Protein AF-A0A1V5A1G2-F1 (afdb_monomer_lite)

Foldseek 3Di:
DPPVLVVVLVVLCVVLVVVLVVLQVVLVVCVVVVNNPSSVVSVVVSVVSVVVNVVSVVVVVD

pLDDT: mean 86.74, std 9.18, range [52.0, 94.19]

Secondary structure (DSSP, 8-state):
--HHHHHHHHHHHHHHHHHHHHHHHHHHHHHHTT-HHHHHHHHHHHHHHHHHHHHHHHHTT-

Sequence (62 aa):
MNTSHMMILIFAVFLLVPLGFFFLVISLGNFMYGDSIAGLVFLVIFMACSGAVYFLLKKYRE

Radius of gyration: 14.53 Å; chains: 1; bounding box: 37×12×38 Å

Structure (mmCIF, N/CA/C/O backbone):
data_AF-A0A1V5A1G2-F1
#
_entry.id   AF-A0A1V5A1G2-F1
#
loop_
_atom_site.group_PDB
_atom_site.id
_atom_site.type_symbol
_atom_site.label_atom_id
_atom_site.label_alt_id
_atom_site.label_comp_id
_atom_site.label_asym_id
_atom_site.label_entity_id
_atom_site.label_seq_id
_atom_site.pdbx_PDB_ins_code
_atom_site.Cartn_x
_atom_site.Cartn_y
_atom_site.Cartn_z
_atom_site.occupancy
_atom_site.B_iso_or_equiv
_atom_site.auth_seq_id
_atom_site.auth_comp_id
_atom_site.auth_asym_id
_atom_site.auth_atom_id
_atom_site.pdbx_PDB_model_num
ATOM 1 N N . MET A 1 1 ? -25.885 5.604 18.526 1.00 52.00 1 MET A N 1
ATOM 2 C CA . MET A 1 1 ? -24.617 6.272 18.160 1.00 52.00 1 MET A CA 1
ATOM 3 C C . MET A 1 1 ? -23.572 5.344 17.516 1.00 52.00 1 MET A C 1
ATOM 5 O O . MET A 1 1 ? -22.557 5.863 17.090 1.00 52.00 1 MET A O 1
ATOM 9 N N . ASN A 1 2 ? -23.810 4.033 17.324 1.00 61.25 2 ASN A N 1
ATOM 10 C CA . ASN A 1 2 ? -22.810 3.125 16.714 1.00 61.25 2 ASN A CA 1
ATOM 11 C C . ASN A 1 2 ? -22.885 2.988 15.180 1.00 61.25 2 ASN A C 1
ATOM 13 O O . ASN A 1 2 ? -21.884 2.666 14.545 1.00 61.25 2 ASN A O 1
ATOM 17 N N . THR A 1 3 ? -24.043 3.230 14.561 1.00 64.31 3 THR A N 1
ATOM 18 C CA . THR A 1 3 ? -24.270 2.917 13.138 1.00 64.31 3 THR A CA 1
ATOM 19 C C . THR A 1 3 ? -23.472 3.812 12.188 1.00 64.31 3 THR A C 1
ATOM 21 O O . THR A 1 3 ? -22.896 3.322 11.220 1.00 64.31 3 THR A O 1
ATOM 24 N N . SER A 1 4 ? -23.375 5.111 12.4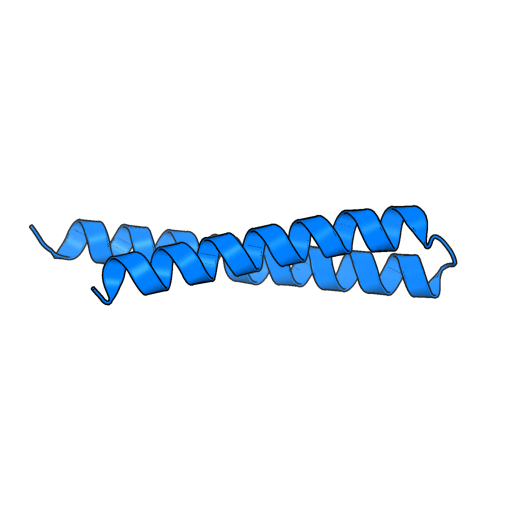83 1.00 71.00 4 SER A N 1
ATOM 25 C CA . SER A 1 4 ? -22.672 6.077 11.626 1.00 71.00 4 SER A CA 1
ATOM 26 C C . SER A 1 4 ? -21.168 5.805 11.548 1.00 71.00 4 SER A C 1
ATOM 28 O O . SER A 1 4 ? -20.575 5.907 10.479 1.00 71.00 4 SER A O 1
ATOM 30 N N . HIS A 1 5 ? -20.553 5.397 12.660 1.00 69.62 5 HIS A N 1
ATOM 31 C CA . HIS A 1 5 ? -19.135 5.042 12.715 1.00 69.62 5 HIS A CA 1
ATOM 32 C C . HIS A 1 5 ? -18.847 3.771 11.896 1.00 69.62 5 HIS A C 1
ATOM 34 O O . HIS A 1 5 ? -17.911 3.757 11.098 1.00 69.62 5 HIS A O 1
ATOM 40 N N . MET A 1 6 ? -19.691 2.738 12.011 1.00 76.69 6 MET A N 1
ATOM 41 C CA . MET A 1 6 ? -19.579 1.527 11.185 1.00 76.69 6 MET A CA 1
ATOM 42 C C . MET A 1 6 ? -19.744 1.817 9.686 1.00 76.69 6 MET A C 1
ATOM 44 O O . MET A 1 6 ? -18.973 1.296 8.883 1.00 76.69 6 MET A O 1
ATOM 48 N N . MET A 1 7 ? -20.694 2.675 9.296 1.00 79.56 7 MET A N 1
ATOM 49 C CA . MET A 1 7 ? -20.864 3.067 7.889 1.00 79.56 7 MET A CA 1
ATOM 50 C C . MET A 1 7 ? -19.633 3.790 7.331 1.00 79.56 7 MET A C 1
ATOM 52 O O . MET A 1 7 ? -19.219 3.502 6.210 1.00 79.56 7 MET A O 1
ATOM 56 N N . ILE A 1 8 ? -19.017 4.687 8.109 1.00 83.56 8 ILE A N 1
ATOM 57 C CA . ILE A 1 8 ? -17.801 5.406 7.699 1.00 83.56 8 ILE A CA 1
ATOM 58 C C . ILE A 1 8 ? -16.620 4.444 7.534 1.00 83.56 8 ILE A C 1
ATOM 60 O O . ILE A 1 8 ? -15.876 4.565 6.564 1.00 83.56 8 ILE A O 1
ATOM 64 N N . LEU A 1 9 ? -16.459 3.473 8.440 1.00 82.62 9 LEU A N 1
ATOM 65 C CA . LEU A 1 9 ? -15.422 2.447 8.320 1.00 82.62 9 LEU A CA 1
ATOM 66 C C . LEU A 1 9 ? -15.593 1.641 7.029 1.00 82.62 9 LEU A C 1
ATOM 68 O O . LEU A 1 9 ? -14.642 1.509 6.262 1.00 82.62 9 LEU A O 1
ATOM 72 N N . ILE A 1 10 ? -16.800 1.126 6.784 1.00 85.12 10 ILE A N 1
ATOM 73 C CA . ILE A 1 10 ? -17.099 0.327 5.590 1.00 85.12 10 ILE A CA 1
ATOM 74 C C . ILE A 1 10 ? -16.826 1.149 4.330 1.00 85.12 10 ILE A C 1
ATOM 76 O O . ILE A 1 10 ? -16.170 0.658 3.417 1.00 85.12 10 ILE A O 1
ATOM 80 N N . PHE A 1 11 ? -17.257 2.409 4.301 1.00 86.69 11 PHE A N 1
ATOM 81 C CA . PHE A 1 11 ? -17.017 3.310 3.178 1.00 86.69 11 PHE A CA 1
ATOM 82 C C . PHE A 1 11 ? -15.522 3.584 2.949 1.00 86.69 11 PHE A C 1
ATOM 84 O O . PHE A 1 11 ? -15.045 3.510 1.818 1.00 86.69 11 PHE A O 1
ATOM 91 N N . ALA A 1 12 ? -14.761 3.844 4.015 1.00 85.31 12 ALA A N 1
ATOM 92 C CA . ALA A 1 12 ? -13.324 4.084 3.927 1.00 85.31 12 ALA A CA 1
ATOM 93 C C . ALA A 1 12 ? -12.568 2.843 3.430 1.00 85.31 12 ALA A C 1
ATOM 95 O O . ALA A 1 12 ? -11.737 2.954 2.532 1.00 85.31 12 ALA A O 1
ATOM 96 N N . VAL A 1 13 ? -12.886 1.657 3.958 1.00 87.12 13 VAL A N 1
ATOM 97 C CA . VAL A 1 13 ? -12.296 0.387 3.507 1.00 87.12 13 VAL A CA 1
ATOM 98 C C . VAL A 1 13 ? -12.675 0.108 2.051 1.00 87.12 13 VAL A C 1
ATOM 100 O O . VAL A 1 13 ? -11.812 -0.261 1.256 1.00 87.12 13 VAL A O 1
ATOM 103 N N . PHE A 1 14 ? -13.932 0.347 1.677 1.00 88.56 14 PHE A N 1
ATOM 104 C CA . PHE A 1 14 ? -14.415 0.158 0.312 1.00 88.56 14 PHE A CA 1
ATOM 105 C C . PHE A 1 14 ? -13.736 1.085 -0.699 1.00 88.56 14 PHE A C 1
ATOM 107 O O . PHE A 1 14 ? -13.580 0.693 -1.846 1.00 88.56 14 PHE A O 1
ATOM 114 N N . LEU A 1 15 ? -13.302 2.283 -0.303 1.00 89.81 15 LEU A N 1
ATOM 115 C CA . LEU A 1 15 ? -12.505 3.165 -1.162 1.00 89.81 15 LEU A CA 1
ATOM 116 C C . LEU A 1 15 ? -11.023 2.776 -1.182 1.00 89.81 15 LEU A C 1
ATOM 118 O O . LEU A 1 15 ? -10.421 2.690 -2.249 1.00 89.81 15 LEU A O 1
ATOM 122 N N . LEU A 1 16 ? -10.428 2.536 -0.013 1.00 89.69 16 LEU A N 1
ATOM 123 C CA . LEU A 1 16 ? -8.987 2.316 0.131 1.00 89.69 16 LEU A CA 1
ATOM 124 C C . LEU A 1 16 ? -8.514 0.991 -0.474 1.00 89.69 16 LEU A C 1
ATOM 126 O O . LEU A 1 16 ? -7.425 0.943 -1.042 1.00 89.69 16 LEU A O 1
ATOM 130 N N . VAL A 1 17 ? -9.305 -0.079 -0.366 1.00 89.38 17 VAL A N 1
ATOM 131 C CA . VAL A 1 17 ? -8.938 -1.407 -0.884 1.00 89.38 17 VAL A CA 1
ATOM 132 C C . VAL A 1 17 ? -8.812 -1.427 -2.415 1.00 89.38 17 VAL A C 1
ATOM 134 O O . VAL A 1 17 ? -7.739 -1.798 -2.897 1.00 89.38 17 VAL A O 1
ATOM 137 N N . PRO A 1 18 ? -9.823 -1.020 -3.210 1.00 92.75 18 PRO A N 1
ATOM 138 C CA . PRO A 1 18 ? -9.688 -0.991 -4.663 1.00 92.75 18 PRO A CA 1
ATOM 139 C C . PRO A 1 18 ? -8.640 0.025 -5.113 1.00 92.75 18 PRO A C 1
ATOM 141 O O . PRO A 1 18 ? -7.884 -0.269 -6.034 1.00 92.75 18 PRO A O 1
ATOM 144 N N . LEU A 1 19 ? -8.528 1.177 -4.439 1.00 92.19 19 LEU A N 1
ATOM 145 C CA . LEU A 1 19 ? -7.494 2.165 -4.745 1.00 92.19 19 LEU A CA 1
ATOM 146 C C . LEU A 1 19 ? -6.085 1.582 -4.541 1.00 92.19 19 LEU A C 1
ATOM 148 O O . LEU A 1 19 ? -5.231 1.694 -5.417 1.00 92.19 19 LEU A O 1
ATOM 152 N N . GLY A 1 20 ? -5.860 0.893 -3.419 1.00 91.94 20 GLY A N 1
ATOM 153 C CA . GLY A 1 20 ? -4.617 0.177 -3.151 1.00 91.94 20 GLY A CA 1
ATOM 154 C C . GLY A 1 20 ? -4.332 -0.888 -4.210 1.00 91.94 20 GLY A C 1
ATOM 155 O O . GLY A 1 20 ? -3.225 -0.944 -4.741 1.00 91.94 20 GLY A O 1
ATOM 156 N N . PHE A 1 21 ? -5.333 -1.690 -4.578 1.00 92.31 21 PHE A N 1
ATOM 157 C CA . PHE A 1 21 ? -5.181 -2.705 -5.621 1.00 92.31 21 PHE A CA 1
ATOM 158 C C . PHE A 1 21 ? -4.776 -2.097 -6.973 1.00 92.31 21 PHE A C 1
ATOM 160 O O . PHE A 1 21 ? -3.867 -2.607 -7.625 1.00 92.31 21 PHE A O 1
ATOM 167 N N . PHE A 1 22 ? -5.374 -0.968 -7.364 1.00 93.06 22 PHE A N 1
ATOM 168 C CA . PHE A 1 22 ? -4.975 -0.232 -8.566 1.00 93.06 22 PHE A CA 1
ATOM 169 C C . PHE A 1 22 ? -3.502 0.189 -8.523 1.00 93.06 22 PHE A C 1
ATOM 171 O O . PHE A 1 22 ? -2.773 -0.042 -9.487 1.00 93.06 22 PHE A O 1
ATOM 178 N N . PHE A 1 23 ? -3.036 0.750 -7.404 1.00 91.75 23 PHE A N 1
ATOM 179 C CA . PHE A 1 23 ? -1.629 1.133 -7.257 1.00 91.75 23 PHE A CA 1
ATOM 180 C C . PHE A 1 23 ? -0.674 -0.061 -7.303 1.00 91.75 23 PHE A C 1
ATOM 182 O O . PHE A 1 23 ? 0.408 0.055 -7.877 1.00 91.75 23 PHE A O 1
ATOM 189 N N . LEU A 1 24 ? -1.074 -1.216 -6.766 1.00 92.50 24 LEU A N 1
ATOM 190 C CA . LEU A 1 24 ? -0.290 -2.447 -6.864 1.00 92.50 24 LEU A CA 1
ATOM 191 C C . LEU A 1 24 ? -0.149 -2.910 -8.321 1.00 92.50 24 LEU A C 1
ATOM 193 O O . LEU A 1 24 ? 0.951 -3.247 -8.753 1.00 92.50 24 LEU A O 1
ATOM 197 N N . VAL A 1 25 ? -1.241 -2.890 -9.091 1.00 94.19 25 VAL A N 1
ATOM 198 C CA . VAL A 1 25 ? -1.220 -3.254 -10.518 1.00 94.19 25 VAL A CA 1
ATOM 199 C C . VAL A 1 25 ? -0.331 -2.297 -11.316 1.00 94.19 25 VAL A C 1
ATOM 201 O O . VAL A 1 25 ? 0.479 -2.752 -12.121 1.00 94.19 25 VAL A O 1
ATOM 204 N N . ILE A 1 26 ? -0.426 -0.988 -11.065 1.00 92.75 26 ILE A N 1
ATOM 205 C CA . ILE A 1 26 ? 0.423 0.025 -11.716 1.00 92.75 26 ILE A CA 1
ATOM 206 C C . ILE A 1 26 ? 1.898 -0.188 -11.348 1.00 92.75 26 ILE A C 1
ATOM 208 O O . ILE A 1 26 ? 2.764 -0.141 -12.219 1.00 92.75 26 ILE A O 1
ATOM 212 N N . SER A 1 27 ? 2.188 -0.471 -10.075 1.00 93.75 27 SER A N 1
ATOM 213 C CA . SER A 1 27 ? 3.541 -0.771 -9.600 1.00 93.75 27 SER A CA 1
ATOM 214 C C . SER A 1 27 ? 4.145 -1.975 -10.328 1.00 93.75 27 SER A C 1
ATOM 216 O O . SER A 1 27 ? 5.237 -1.869 -10.887 1.00 93.75 27 SER A O 1
ATOM 218 N N . LEU A 1 28 ? 3.412 -3.093 -10.385 1.00 93.25 28 LEU A N 1
ATOM 219 C CA . LEU A 1 28 ? 3.832 -4.304 -11.096 1.00 93.25 28 LEU A CA 1
ATOM 220 C C . LEU A 1 28 ? 4.018 -4.047 -12.593 1.00 93.25 28 LEU A C 1
ATOM 222 O O . LEU A 1 28 ? 5.013 -4.490 -13.162 1.00 93.25 28 LEU A O 1
ATOM 226 N N . GLY A 1 29 ? 3.108 -3.291 -13.212 1.00 93.38 29 GLY A N 1
ATOM 227 C CA . GLY A 1 29 ? 3.240 -2.860 -14.600 1.00 93.38 29 GLY A CA 1
ATOM 228 C C . GLY A 1 29 ? 4.559 -2.127 -14.834 1.00 93.38 29 GLY A C 1
ATOM 229 O O . GLY A 1 29 ? 5.333 -2.523 -15.701 1.00 93.38 29 GLY A O 1
ATOM 230 N N . ASN A 1 30 ? 4.875 -1.125 -14.015 1.00 93.62 30 ASN A N 1
ATOM 231 C CA . ASN A 1 30 ? 6.108 -0.351 -14.170 1.00 93.62 30 ASN A CA 1
ATOM 232 C C . ASN A 1 30 ? 7.374 -1.193 -13.976 1.00 93.62 30 ASN A C 1
ATOM 234 O O . ASN A 1 30 ? 8.324 -1.034 -14.743 1.00 93.62 30 ASN A O 1
ATOM 238 N N . PHE A 1 31 ? 7.373 -2.146 -13.037 1.00 91.75 31 PHE A N 1
ATOM 239 C CA . PHE A 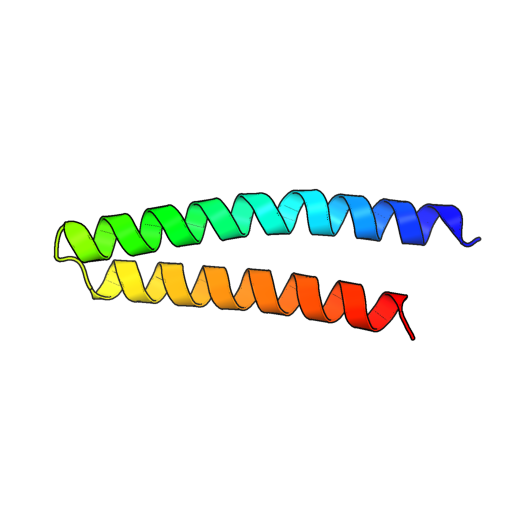1 31 ? 8.471 -3.108 -12.918 1.00 91.75 31 PHE A CA 1
ATOM 240 C C . PHE A 1 31 ? 8.631 -3.971 -14.177 1.00 91.75 31 PHE A C 1
ATOM 242 O O . PHE A 1 31 ? 9.759 -4.205 -14.608 1.00 91.75 31 PHE A O 1
ATOM 249 N N . MET A 1 32 ? 7.532 -4.411 -14.800 1.00 92.19 32 MET A N 1
ATOM 250 C CA . MET A 1 32 ? 7.579 -5.189 -16.046 1.00 92.19 32 MET A CA 1
ATOM 251 C C . MET A 1 32 ? 8.089 -4.376 -17.244 1.00 92.19 32 MET A C 1
ATOM 253 O O . MET A 1 32 ? 8.755 -4.939 -18.110 1.00 92.19 32 MET A O 1
ATOM 257 N N . TYR A 1 33 ? 7.820 -3.068 -17.289 1.00 93.12 33 TYR A N 1
ATOM 258 C CA . TYR A 1 33 ? 8.321 -2.162 -18.333 1.00 93.12 33 TYR A CA 1
ATOM 259 C C . TYR A 1 33 ? 9.737 -1.619 -18.060 1.00 93.12 33 TYR A C 1
ATOM 261 O O . TYR A 1 33 ? 10.261 -0.856 -18.869 1.00 93.12 33 TYR A O 1
ATOM 269 N N . GLY A 1 34 ? 10.378 -2.026 -16.957 1.00 91.12 34 GLY A N 1
ATOM 270 C CA . GLY A 1 34 ? 11.752 -1.644 -16.618 1.00 91.12 34 GLY A CA 1
ATOM 271 C C . GLY A 1 34 ? 11.896 -0.302 -15.891 1.00 91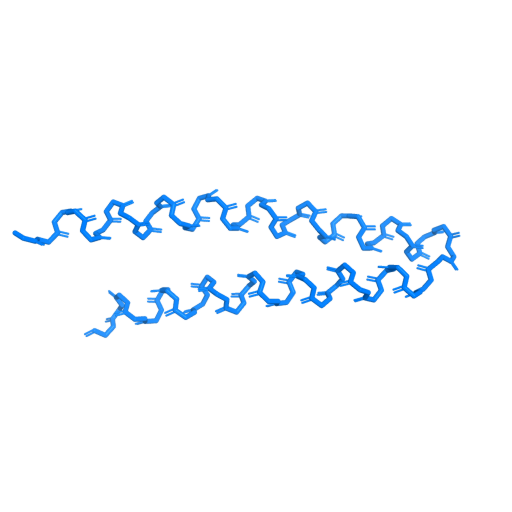.12 34 GLY A C 1
ATOM 272 O O . GLY A 1 34 ? 13.022 0.133 -15.654 1.00 91.12 34 GLY A O 1
ATOM 273 N N . ASP A 1 35 ? 10.793 0.339 -15.494 1.00 90.88 35 ASP A N 1
ATOM 274 C CA . ASP A 1 35 ? 10.812 1.550 -14.667 1.00 90.88 35 ASP A CA 1
ATOM 275 C C . ASP A 1 35 ? 10.686 1.195 -13.177 1.00 90.88 35 ASP A C 1
ATOM 277 O O . ASP A 1 35 ? 9.622 1.261 -12.548 1.00 90.88 35 ASP A O 1
ATOM 281 N N . SER A 1 36 ? 11.821 0.800 -12.602 1.00 88.38 36 SER A N 1
ATOM 282 C CA . SER A 1 36 ? 11.941 0.379 -11.203 1.00 88.38 36 SER A CA 1
ATOM 283 C C . SER A 1 36 ? 11.632 1.501 -10.208 1.00 88.38 36 SER A C 1
ATOM 285 O O . SER A 1 36 ? 11.177 1.229 -9.097 1.00 88.38 36 SER A O 1
ATOM 287 N N . ILE A 1 37 ? 11.893 2.760 -10.581 1.00 91.94 37 ILE A N 1
ATOM 288 C CA . ILE A 1 37 ? 11.708 3.918 -9.697 1.00 91.94 37 ILE A CA 1
ATOM 289 C C . ILE A 1 37 ? 10.220 4.199 -9.555 1.00 91.94 37 ILE A C 1
ATOM 291 O O . ILE A 1 37 ? 9.708 4.260 -8.436 1.00 91.94 37 ILE A O 1
ATOM 295 N N . ALA A 1 38 ? 9.510 4.310 -10.676 1.00 89.88 38 ALA A N 1
ATOM 296 C CA . ALA A 1 38 ? 8.074 4.513 -10.641 1.00 89.88 38 ALA A CA 1
ATOM 297 C C . ALA A 1 38 ? 7.370 3.300 -10.005 1.00 89.88 38 ALA A C 1
ATOM 299 O O . ALA A 1 38 ? 6.475 3.480 -9.178 1.00 89.88 38 ALA A O 1
ATOM 300 N N . GLY A 1 39 ? 7.831 2.076 -10.294 1.00 91.62 39 GLY A N 1
ATOM 301 C CA . GLY A 1 39 ? 7.376 0.854 -9.625 1.00 91.62 39 GLY A CA 1
ATOM 302 C C . GLY A 1 39 ? 7.464 0.936 -8.096 1.00 91.62 39 GLY A C 1
ATOM 303 O O . GLY A 1 39 ? 6.463 0.704 -7.413 1.00 91.62 39 GLY A O 1
ATOM 304 N N . LEU A 1 40 ? 8.618 1.338 -7.550 1.00 93.12 40 LEU A N 1
ATOM 305 C CA . LEU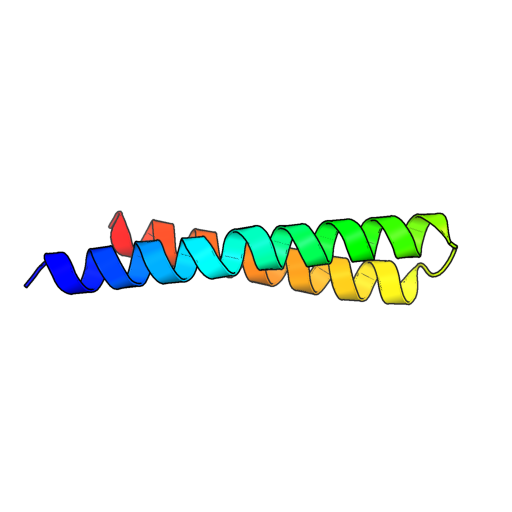 A 1 40 ? 8.818 1.522 -6.107 1.00 93.12 40 LEU A CA 1
ATOM 306 C C . LEU A 1 40 ? 7.922 2.613 -5.512 1.00 93.12 40 LEU A C 1
ATOM 308 O O . LEU A 1 40 ? 7.350 2.408 -4.443 1.00 93.12 40 LEU A O 1
ATOM 312 N N . VAL A 1 41 ? 7.758 3.750 -6.193 1.00 93.88 41 VAL A N 1
ATOM 313 C CA . VAL A 1 41 ? 6.886 4.841 -5.721 1.00 93.88 41 VAL A CA 1
ATOM 314 C C . VAL A 1 41 ? 5.446 4.348 -5.560 1.00 93.88 41 VAL A C 1
ATOM 316 O O . VAL A 1 41 ? 4.843 4.532 -4.501 1.00 93.88 41 VAL A O 1
ATOM 319 N N . PHE A 1 42 ? 4.907 3.655 -6.565 1.00 92.50 42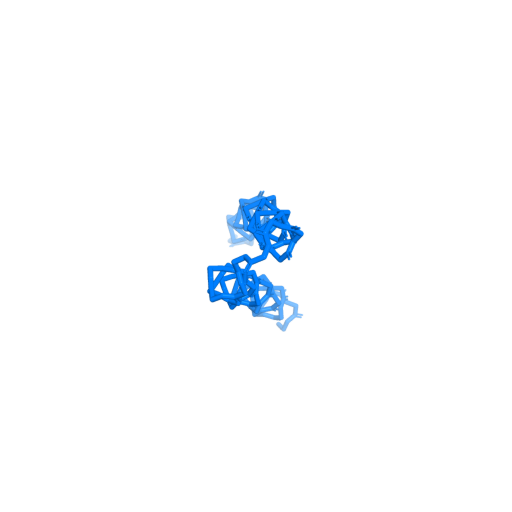 PHE A N 1
ATOM 320 C CA . PHE A 1 42 ? 3.552 3.102 -6.489 1.00 92.50 42 PHE A CA 1
ATOM 321 C C . PHE A 1 42 ? 3.425 1.976 -5.453 1.00 92.50 42 PHE A C 1
ATOM 323 O O . PHE A 1 42 ? 2.385 1.860 -4.802 1.00 92.50 42 PHE A O 1
ATOM 330 N N . LEU A 1 43 ? 4.491 1.202 -5.223 1.00 92.06 43 LEU A N 1
ATOM 331 C CA . LEU A 1 43 ? 4.534 0.190 -4.164 1.00 92.06 43 LEU A CA 1
ATOM 332 C C . LEU A 1 43 ? 4.429 0.823 -2.765 1.00 92.06 43 LEU A C 1
ATOM 334 O O . LEU A 1 43 ? 3.695 0.328 -1.910 1.00 92.06 43 LEU A O 1
ATOM 338 N N . VAL A 1 44 ? 5.127 1.939 -2.531 1.00 93.62 44 VAL A N 1
ATOM 339 C CA . VAL A 1 44 ? 5.059 2.680 -1.260 1.00 93.62 44 VAL A CA 1
ATOM 340 C C . VAL A 1 44 ? 3.648 3.226 -1.028 1.00 93.62 44 VAL A C 1
ATOM 342 O O . VAL A 1 44 ? 3.121 3.121 0.082 1.00 93.62 44 VAL A O 1
ATOM 345 N N . ILE A 1 45 ? 2.993 3.741 -2.073 1.00 92.38 45 ILE A N 1
ATOM 346 C CA . ILE A 1 45 ? 1.602 4.218 -1.995 1.00 92.38 45 ILE A CA 1
ATOM 347 C C . ILE A 1 45 ? 0.647 3.066 -1.641 1.00 92.38 45 ILE A C 1
ATOM 349 O O . ILE A 1 45 ? -0.235 3.227 -0.792 1.00 92.38 45 ILE A O 1
ATOM 353 N N . PHE A 1 46 ? 0.846 1.882 -2.226 1.00 92.94 46 PHE A N 1
ATOM 354 C CA . PHE A 1 46 ? 0.085 0.683 -1.874 1.00 92.94 46 PHE A CA 1
ATOM 355 C C . PHE A 1 46 ? 0.279 0.270 -0.404 1.00 92.94 46 PHE A C 1
ATOM 357 O O . PHE A 1 46 ? -0.702 -0.023 0.292 1.00 92.94 46 PHE A O 1
ATOM 364 N N . MET A 1 47 ? 1.519 0.286 0.096 1.00 91.19 47 MET A N 1
ATOM 365 C CA . MET A 1 47 ? 1.807 0.002 1.506 1.00 91.19 47 MET A CA 1
ATOM 366 C C . MET A 1 47 ? 1.125 1.009 2.437 1.00 91.19 47 MET A C 1
ATOM 368 O O . MET A 1 47 ? 0.545 0.607 3.447 1.00 91.19 47 MET A O 1
ATOM 372 N N . ALA A 1 48 ? 1.120 2.297 2.082 1.00 91.94 48 ALA A N 1
ATOM 373 C CA . ALA A 1 48 ? 0.427 3.331 2.846 1.00 91.94 48 ALA A CA 1
ATOM 374 C C . ALA A 1 48 ? -1.096 3.099 2.891 1.00 91.94 48 ALA A C 1
ATOM 376 O O . ALA A 1 48 ? -1.697 3.185 3.964 1.00 91.94 48 ALA A O 1
ATOM 377 N N . CYS A 1 49 ? -1.717 2.731 1.763 1.00 91.44 49 CYS A N 1
ATOM 378 C CA . CYS A 1 49 ? -3.144 2.391 1.709 1.00 91.44 49 CYS A CA 1
ATOM 379 C C . CYS A 1 49 ? -3.470 1.173 2.587 1.00 91.44 49 CYS A C 1
ATOM 381 O O . CYS A 1 49 ? -4.426 1.202 3.363 1.00 91.44 49 CYS A O 1
ATOM 383 N N . SER A 1 50 ? -2.642 0.129 2.521 1.00 89.31 50 SER A N 1
ATOM 384 C CA . SER A 1 50 ? -2.801 -1.080 3.341 1.00 89.31 50 SER A CA 1
ATOM 385 C C . SER A 1 50 ? -2.647 -0.779 4.836 1.00 89.31 50 SER A C 1
ATOM 387 O O . SER A 1 50 ? -3.442 -1.248 5.652 1.00 89.31 50 SER A O 1
ATOM 389 N N . GLY A 1 51 ? -1.674 0.062 5.200 1.00 90.56 51 GLY A N 1
ATOM 390 C CA . GLY A 1 51 ? -1.475 0.532 6.571 1.00 90.56 51 GLY A CA 1
ATOM 391 C C . GLY A 1 51 ? -2.657 1.351 7.095 1.00 90.56 51 GLY A C 1
ATOM 392 O O . GLY A 1 51 ? -3.092 1.141 8.227 1.00 90.56 51 GLY A O 1
ATOM 393 N N . ALA A 1 52 ? -3.230 2.229 6.266 1.00 88.44 52 ALA A N 1
ATOM 394 C CA . ALA A 1 52 ? -4.417 3.006 6.619 1.00 88.44 52 ALA A CA 1
ATOM 395 C C . ALA A 1 52 ? -5.643 2.109 6.865 1.00 88.44 52 ALA A C 1
ATOM 397 O O . ALA A 1 52 ? -6.343 2.287 7.864 1.00 88.44 52 ALA A O 1
ATOM 398 N N . VAL A 1 53 ? -5.873 1.107 6.008 1.00 89.38 53 VAL A N 1
ATOM 399 C CA . VAL A 1 53 ? -6.946 0.114 6.196 1.00 89.38 53 VAL A CA 1
ATOM 400 C C . VAL A 1 53 ? -6.734 -0.680 7.483 1.00 89.38 53 VAL A C 1
ATOM 402 O O . VAL A 1 53 ? -7.667 -0.822 8.271 1.00 89.38 53 VAL A O 1
ATOM 405 N N . TYR A 1 54 ? -5.512 -1.151 7.736 1.00 88.94 54 TYR A N 1
ATOM 406 C CA . TYR A 1 54 ? -5.185 -1.885 8.958 1.00 88.94 54 TYR A CA 1
ATOM 407 C C . TYR A 1 54 ? -5.413 -1.039 10.217 1.00 88.94 54 TYR A C 1
ATOM 409 O O . TYR A 1 54 ? -6.016 -1.515 11.177 1.00 88.94 54 TYR A O 1
ATOM 417 N N . PHE A 1 55 ? -4.986 0.226 10.208 1.00 89.19 55 PHE A N 1
ATOM 418 C CA . PHE A 1 55 ? -5.198 1.149 11.322 1.00 89.19 55 PHE A CA 1
ATOM 419 C C . PHE A 1 55 ? -6.687 1.384 11.599 1.00 89.19 55 PHE A C 1
ATOM 421 O O . PHE A 1 55 ? -7.116 1.328 12.752 1.00 89.19 55 PHE A O 1
ATOM 428 N N . LEU A 1 56 ? -7.484 1.605 10.550 1.00 86.75 56 LEU A N 1
ATOM 429 C CA . LEU A 1 56 ? -8.931 1.772 10.669 1.00 86.75 56 LEU A CA 1
ATOM 430 C C . LEU A 1 56 ? -9.595 0.504 11.215 1.00 86.75 56 LEU A C 1
ATOM 432 O O . LEU A 1 56 ? -10.371 0.586 12.158 1.00 86.75 56 LEU A O 1
ATOM 436 N N . LEU A 1 57 ? -9.252 -0.675 10.698 1.00 84.69 57 LEU A N 1
ATOM 437 C CA . LEU A 1 57 ? -9.792 -1.934 11.216 1.00 84.69 57 LEU A CA 1
ATOM 438 C C . LEU A 1 57 ? -9.397 -2.171 12.676 1.00 84.69 57 LEU A C 1
ATOM 440 O O . LEU A 1 57 ? -10.240 -2.589 13.464 1.00 84.69 57 LEU A O 1
ATOM 444 N N . LYS A 1 58 ? -8.148 -1.872 13.054 1.00 85.38 58 LYS A N 1
ATOM 445 C CA . LYS A 1 58 ? -7.680 -1.996 14.439 1.00 85.38 58 LYS A CA 1
ATOM 446 C C . LYS A 1 58 ? -8.468 -1.075 15.376 1.00 85.38 58 LYS A C 1
ATOM 448 O O . LYS A 1 58 ? -9.016 -1.554 16.361 1.00 85.38 58 LYS A O 1
ATOM 453 N N . LYS A 1 59 ? -8.586 0.211 15.030 1.00 82.19 59 LYS A N 1
ATOM 454 C CA . LYS A 1 59 ? -9.272 1.232 15.841 1.00 82.19 59 LYS A CA 1
ATOM 455 C C . LYS A 1 59 ? -10.751 0.926 16.103 1.00 82.19 59 LYS A C 1
ATOM 457 O O . LYS A 1 59 ? -11.293 1.407 17.085 1.00 82.19 59 LYS A O 1
ATOM 462 N N . TYR A 1 60 ? -11.409 0.200 15.203 1.00 72.94 60 TYR A N 1
ATOM 463 C CA . TYR A 1 60 ? -12.824 -0.163 15.330 1.00 72.94 60 TYR A CA 1
ATOM 464 C C . TYR A 1 60 ? -13.047 -1.560 15.928 1.00 72.94 60 TYR A C 1
ATOM 466 O O . TYR A 1 60 ? -14.196 -1.959 16.123 1.00 72.94 60 TYR A O 1
ATOM 474 N N . ARG A 1 61 ? -11.968 -2.318 16.156 1.00 71.94 61 ARG A N 1
ATOM 475 C CA . ARG A 1 61 ? -11.999 -3.624 16.821 1.00 71.94 61 ARG A CA 1
ATOM 476 C C . ARG A 1 61 ? -11.719 -3.513 18.323 1.00 71.94 61 ARG A C 1
ATOM 478 O O . AR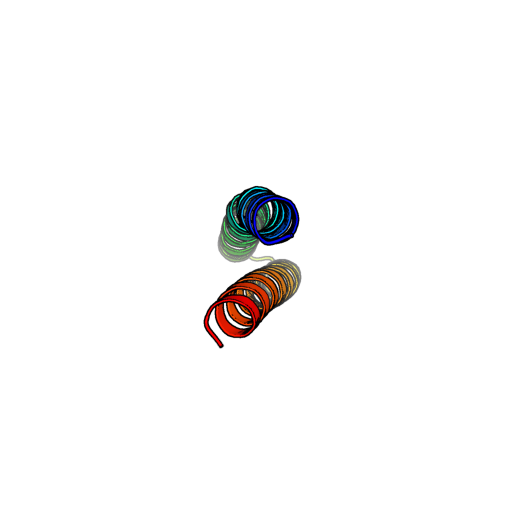G A 1 61 ? -12.237 -4.343 19.063 1.00 71.94 61 ARG A O 1
ATOM 485 N N . GLU A 1 62 ? -10.877 -2.558 18.731 1.00 62.31 62 GLU A N 1
ATOM 486 C CA . GLU A 1 62 ? -10.730 -2.094 20.128 1.00 62.31 62 GLU A CA 1
ATOM 487 C C . GLU A 1 62 ? -11.974 -1.318 20.585 1.00 62.31 62 GLU A C 1
ATOM 489 O O . GLU A 1 62 ? -12.354 -1.493 21.763 1.00 62.31 62 GLU A O 1
#